Protein AF-A0A6V7V9B7-F1 (afdb_monomer)

Sequence (50 aa):
MTDDPQKRRPDITRAKEFLGWEPKVQMIEGLHKTIEYFKGELEQEKLLNN

pLDDT: mean 93.65, std 9.61, range [56.19, 98.69]

Mean predicted aligned error: 5.15 Å

Structure (mmCIF, N/CA/C/O backbone):
data_AF-A0A6V7V9B7-F1
#
_entry.id   AF-A0A6V7V9B7-F1
#
loop_
_atom_site.group_PDB
_atom_site.id
_atom_site.type_symbol
_atom_site.label_atom_id
_atom_site.label_alt_id
_atom_site.label_comp_id
_atom_site.label_asym_id
_atom_site.label_entity_id
_atom_site.label_seq_id
_atom_site.pdbx_PDB_ins_code
_atom_site.Cartn_x
_atom_site.Cartn_y
_atom_site.Cartn_z
_atom_site.occupancy
_atom_site.B_iso_or_equiv
_atom_site.auth_seq_id
_atom_site.auth_comp_id
_atom_site.auth_asym_id
_atom_site.auth_atom_id
_atom_site.pdbx_PDB_model_num
ATOM 1 N 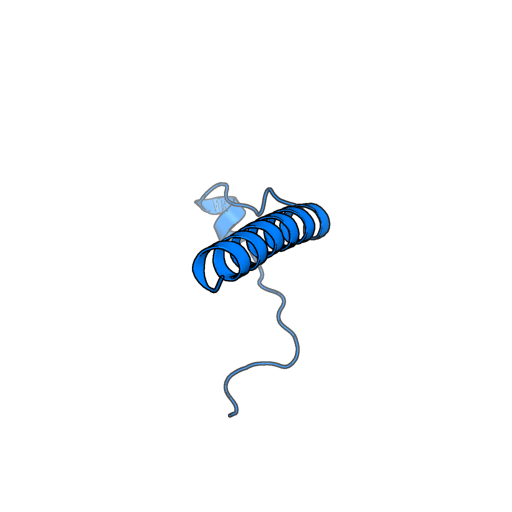N . MET A 1 1 ? 13.856 -18.194 14.098 1.00 56.19 1 MET A N 1
ATOM 2 C CA . MET A 1 1 ? 13.217 -16.927 13.670 1.00 56.19 1 MET A CA 1
ATOM 3 C C . MET A 1 1 ? 14.160 -16.164 12.734 1.00 56.19 1 MET A C 1
ATOM 5 O O . MET A 1 1 ? 14.365 -14.972 12.913 1.00 56.19 1 MET A O 1
ATOM 9 N N . THR A 1 2 ? 14.765 -16.849 11.758 1.00 66.62 2 THR A N 1
ATOM 10 C CA . THR A 1 2 ? 15.937 -16.338 11.013 1.00 66.62 2 THR A CA 1
ATOM 11 C C . THR A 1 2 ? 15.649 -16.152 9.519 1.00 66.62 2 THR A C 1
ATOM 13 O O . THR A 1 2 ? 16.562 -15.863 8.759 1.00 66.62 2 THR A O 1
ATOM 16 N N . ASP A 1 3 ? 14.394 -16.305 9.089 1.00 74.69 3 ASP A N 1
ATOM 17 C CA . ASP A 1 3 ? 14.063 -16.342 7.657 1.00 74.69 3 ASP A CA 1
ATOM 18 C C . ASP A 1 3 ? 13.778 -14.967 7.049 1.00 74.69 3 ASP A C 1
ATOM 20 O O . ASP A 1 3 ? 13.877 -14.797 5.835 1.00 74.69 3 ASP A O 1
ATOM 24 N N . ASP A 1 4 ? 13.480 -13.959 7.872 1.00 83.31 4 ASP A N 1
ATOM 25 C CA . ASP A 1 4 ? 13.065 -12.658 7.365 1.00 83.31 4 ASP A CA 1
ATOM 26 C C . ASP A 1 4 ? 14.189 -11.616 7.427 1.00 83.31 4 ASP A C 1
ATOM 28 O O . ASP A 1 4 ? 14.645 -11.242 8.514 1.00 83.31 4 ASP A O 1
ATOM 32 N N . PRO A 1 5 ? 14.631 -11.086 6.271 1.00 87.62 5 PRO A N 1
ATOM 33 C CA . PRO A 1 5 ? 15.650 -10.054 6.249 1.00 87.62 5 PRO A CA 1
ATOM 34 C C . PRO A 1 5 ? 15.093 -8.751 6.827 1.00 87.62 5 PRO A C 1
ATOM 36 O O . PRO A 1 5 ? 13.958 -8.357 6.549 1.00 87.62 5 PRO A O 1
ATOM 39 N N . GLN A 1 6 ? 15.939 -8.027 7.564 1.00 88.94 6 GLN A N 1
ATOM 40 C CA . GLN A 1 6 ? 15.597 -6.730 8.167 1.00 88.94 6 GLN A CA 1
ATOM 41 C C . GLN A 1 6 ? 15.168 -5.671 7.137 1.00 88.94 6 GLN A C 1
ATOM 43 O O . GLN A 1 6 ? 14.502 -4.698 7.484 1.00 88.94 6 GLN A O 1
ATOM 48 N N . LYS A 1 7 ? 15.567 -5.828 5.870 1.00 92.12 7 LYS A N 1
ATOM 49 C CA . LYS A 1 7 ? 15.188 -4.949 4.762 1.00 92.12 7 LYS A CA 1
ATOM 50 C C . LYS A 1 7 ? 14.806 -5.789 3.555 1.00 92.12 7 LYS A C 1
ATOM 52 O O . LYS A 1 7 ? 15.522 -6.720 3.194 1.00 92.12 7 LYS A O 1
ATOM 57 N N . ARG A 1 8 ? 13.709 -5.414 2.898 1.00 92.12 8 ARG A N 1
ATOM 58 C CA . ARG A 1 8 ? 13.253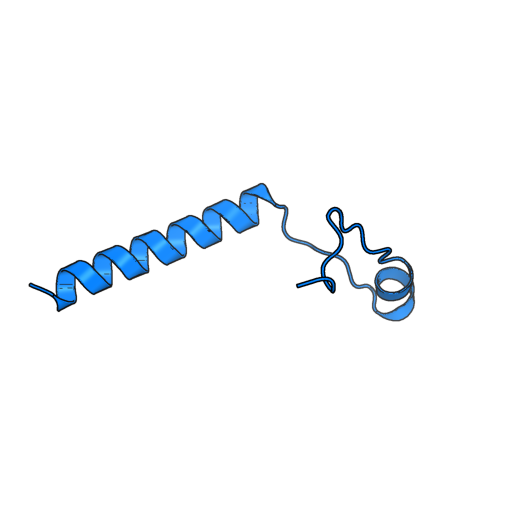 -6.022 1.644 1.00 92.12 8 ARG A CA 1
ATOM 59 C C . ARG A 1 8 ? 13.137 -4.958 0.570 1.00 92.12 8 ARG A C 1
ATOM 61 O O . ARG A 1 8 ? 12.552 -3.903 0.796 1.00 92.12 8 ARG A O 1
ATOM 68 N N . ARG A 1 9 ? 13.689 -5.259 -0.601 1.00 92.62 9 ARG A N 1
ATOM 69 C CA . ARG A 1 9 ? 13.563 -4.439 -1.805 1.00 92.62 9 ARG A CA 1
ATOM 70 C C . ARG A 1 9 ? 13.533 -5.371 -3.018 1.00 92.62 9 ARG A C 1
ATOM 72 O O . ARG A 1 9 ? 14.600 -5.699 -3.530 1.00 92.62 9 ARG A O 1
ATOM 79 N N . PRO A 1 10 ? 12.353 -5.862 -3.427 1.00 94.56 10 PRO A N 1
ATOM 80 C CA . PRO A 1 10 ? 12.261 -6.746 -4.579 1.00 94.56 10 PRO A CA 1
ATOM 81 C C . PRO A 1 10 ? 12.643 -5.990 -5.855 1.00 94.56 10 PRO A C 1
ATOM 83 O O . PRO A 1 10 ? 12.193 -4.864 -6.074 1.00 94.56 10 PRO A O 1
ATOM 86 N N . ASP A 1 11 ? 13.456 -6.620 -6.698 1.00 97.06 11 ASP A N 1
ATOM 87 C CA . ASP A 1 11 ? 13.594 -6.219 -8.094 1.00 97.06 11 ASP A CA 1
ATOM 88 C C . ASP A 1 11 ? 12.399 -6.776 -8.879 1.00 97.06 11 ASP A C 1
ATOM 90 O O . ASP A 1 11 ? 12.152 -7.983 -8.890 1.00 97.06 11 ASP A O 1
ATOM 94 N N . ILE A 1 12 ? 11.637 -5.882 -9.506 1.00 97.62 12 ILE A N 1
ATOM 95 C CA . ILE A 1 12 ? 10.409 -6.210 -10.237 1.00 97.62 12 ILE A CA 1
ATOM 96 C C . ILE A 1 12 ? 10.585 -6.142 -11.759 1.00 97.62 12 ILE A C 1
ATOM 98 O O . ILE A 1 12 ? 9.595 -6.223 -12.484 1.00 97.62 12 ILE A O 1
ATOM 102 N N . THR A 1 13 ? 11.820 -6.014 -12.256 1.00 98.31 1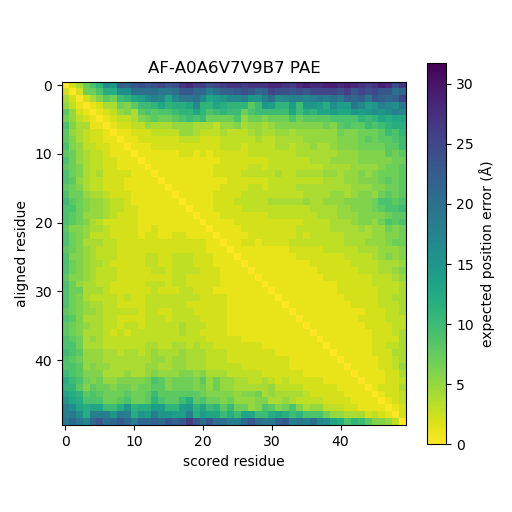3 THR A N 1
ATOM 103 C CA . THR A 1 13 ? 12.129 -5.855 -13.689 1.00 98.31 13 THR A CA 1
ATOM 104 C C . THR A 1 13 ? 11.488 -6.954 -14.539 1.00 98.31 13 THR A C 1
ATOM 106 O O . THR A 1 13 ? 10.755 -6.658 -15.478 1.00 98.31 13 THR A O 1
ATOM 109 N N . ARG A 1 14 ? 11.623 -8.227 -14.141 1.00 98.31 14 ARG A N 1
ATOM 110 C CA . ARG A 1 14 ? 11.020 -9.355 -14.879 1.00 98.31 14 ARG A CA 1
ATOM 111 C C . ARG A 1 14 ? 9.492 -9.281 -14.947 1.00 98.31 14 ARG A C 1
ATOM 113 O O . ARG A 1 14 ? 8.905 -9.597 -15.975 1.00 98.31 14 ARG A O 1
ATOM 120 N N . ALA A 1 15 ? 8.831 -8.880 -13.864 1.00 98.31 15 ALA A N 1
ATOM 121 C CA . ALA A 1 15 ? 7.374 -8.774 -13.858 1.00 98.31 15 ALA A CA 1
ATOM 122 C C . ALA A 1 15 ? 6.896 -7.634 -14.773 1.00 98.31 15 ALA A C 1
ATOM 124 O O . ALA A 1 15 ? 5.903 -7.791 -15.483 1.00 98.31 15 ALA A O 1
ATOM 125 N N . LYS A 1 16 ? 7.645 -6.528 -14.834 1.00 98.25 16 LYS A N 1
ATOM 126 C CA . LYS A 1 16 ? 7.376 -5.442 -15.783 1.00 98.25 16 LYS A CA 1
ATOM 127 C C . LYS A 1 16 ? 7.546 -5.896 -17.230 1.00 98.25 16 LYS A C 1
ATOM 129 O O . LYS A 1 16 ? 6.642 -5.698 -18.030 1.00 98.25 16 LYS A O 1
ATOM 134 N N . GLU A 1 17 ? 8.668 -6.532 -17.554 1.00 98.62 17 GLU A N 1
ATOM 135 C CA . GLU A 1 17 ? 9.014 -6.906 -18.933 1.00 98.62 17 GLU A CA 1
ATOM 136 C C . GLU A 1 17 ? 8.125 -8.015 -19.496 1.00 98.62 17 GLU A C 1
ATOM 138 O O . GLU A 1 17 ? 7.639 -7.911 -20.619 1.00 98.62 17 GLU A O 1
ATOM 143 N N . PHE A 1 18 ? 7.902 -9.079 -18.722 1.00 98.56 18 PHE A N 1
ATOM 144 C CA . PHE A 1 18 ? 7.228 -10.277 -19.225 1.00 98.56 18 PHE A CA 1
ATOM 145 C C . PHE A 1 18 ? 5.725 -10.287 -18.952 1.00 98.56 18 PHE A C 1
ATOM 147 O O . PHE A 1 18 ? 4.990 -10.967 -19.662 1.00 98.56 18 PHE A O 1
ATOM 154 N N . LEU A 1 19 ? 5.264 -9.562 -17.926 1.00 98.25 19 LEU A N 1
ATOM 155 C CA . LEU A 1 19 ? 3.855 -9.557 -17.518 1.00 98.25 19 LEU A CA 1
ATOM 156 C C . LEU A 1 19 ? 3.191 -8.185 -17.678 1.00 98.25 19 LEU A C 1
ATOM 158 O O . LEU A 1 19 ? 1.989 -8.074 -17.445 1.00 98.25 19 LEU A O 1
ATOM 162 N N . GLY A 1 20 ? 3.946 -7.132 -18.014 1.00 98.06 20 GLY A N 1
ATOM 163 C CA . GLY A 1 20 ? 3.431 -5.761 -17.979 1.00 98.06 20 GLY A CA 1
ATOM 164 C C . GLY A 1 20 ? 2.954 -5.350 -16.583 1.00 98.06 20 GLY A C 1
ATOM 165 O O . GLY A 1 20 ? 2.069 -4.504 -16.452 1.00 98.06 20 GLY A O 1
ATOM 166 N N . TRP A 1 21 ? 3.471 -5.997 -15.534 1.00 98.19 21 TRP A N 1
ATOM 167 C CA . TRP A 1 21 ? 2.982 -5.826 -14.174 1.00 98.19 21 TRP A CA 1
ATOM 168 C C . TRP A 1 21 ? 3.831 -4.834 -13.387 1.00 98.19 21 TRP A C 1
ATOM 170 O O . TRP A 1 21 ? 5.058 -4.924 -13.345 1.00 98.19 21 TRP A O 1
ATOM 180 N N . GLU A 1 22 ? 3.151 -3.937 -12.679 1.00 97.94 22 GLU A N 1
ATOM 181 C CA . GLU A 1 22 ? 3.732 -3.063 -11.668 1.00 97.94 22 GLU A CA 1
ATOM 182 C C . GLU A 1 22 ? 2.670 -2.649 -10.634 1.00 97.94 22 GLU A C 1
ATOM 184 O O . GLU A 1 22 ? 1.470 -2.671 -10.942 1.00 97.94 22 GLU A O 1
ATOM 189 N N . PRO A 1 23 ? 3.066 -2.281 -9.399 1.00 97.44 23 PRO A N 1
ATOM 190 C CA . PRO A 1 23 ? 2.133 -1.743 -8.418 1.00 97.44 23 PRO A CA 1
ATOM 191 C C . PRO A 1 23 ? 1.519 -0.433 -8.925 1.00 97.44 23 PRO A C 1
ATOM 193 O O . PRO A 1 23 ? 2.231 0.512 -9.254 1.00 97.44 23 PRO A O 1
ATOM 196 N N . LYS A 1 24 ? 0.185 -0.379 -8.953 1.00 97.38 24 LYS A N 1
ATOM 197 C CA . LYS A 1 24 ? -0.582 0.794 -9.414 1.00 97.38 24 LYS A CA 1
ATOM 198 C C . LYS A 1 24 ? -1.058 1.698 -8.278 1.00 97.38 24 LYS A C 1
ATOM 200 O O . LYS A 1 24 ? -1.435 2.836 -8.522 1.00 97.38 24 LYS A O 1
ATOM 205 N N . VAL A 1 25 ? -1.068 1.179 -7.052 1.00 97.25 25 VAL A N 1
ATOM 206 C CA . VAL A 1 25 ? -1.576 1.868 -5.862 1.00 97.25 25 VAL A CA 1
ATOM 207 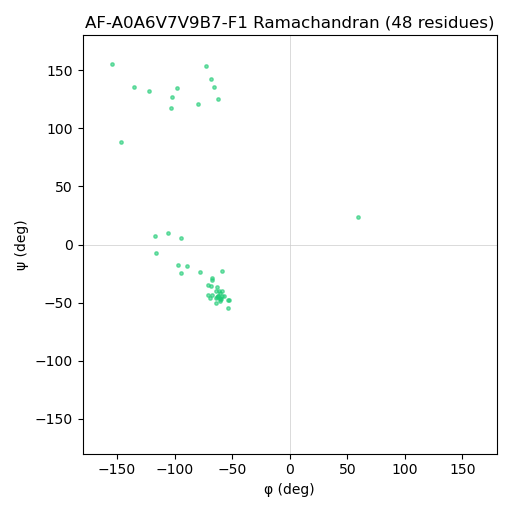C C . VAL A 1 25 ? -0.395 2.391 -5.060 1.00 97.25 25 VAL A C 1
ATOM 209 O O . VAL A 1 25 ? 0.518 1.634 -4.721 1.00 97.25 25 VAL A O 1
ATOM 212 N N . GLN A 1 26 ? -0.409 3.686 -4.750 1.00 98.06 26 GLN A N 1
ATOM 213 C CA . GLN A 1 26 ? 0.616 4.285 -3.899 1.00 98.06 26 GLN A CA 1
ATOM 214 C C . GLN A 1 26 ? 0.435 3.851 -2.443 1.00 98.06 26 GLN A C 1
ATOM 216 O O . GLN A 1 26 ? -0.678 3.593 -1.989 1.00 98.06 26 GLN A O 1
ATOM 221 N N . MET A 1 27 ? 1.526 3.841 -1.674 1.00 97.38 27 MET A N 1
ATOM 222 C CA . MET A 1 27 ? 1.502 3.416 -0.270 1.00 97.38 27 MET A CA 1
ATOM 223 C C . MET A 1 27 ? 0.457 4.177 0.560 1.00 97.38 27 MET A C 1
ATOM 225 O O . MET A 1 27 ? -0.327 3.556 1.269 1.00 97.38 27 MET A O 1
ATOM 229 N N . ILE A 1 28 ? 0.416 5.508 0.448 1.00 98.44 28 ILE A N 1
ATOM 230 C CA . ILE A 1 28 ? -0.518 6.348 1.214 1.00 98.44 28 ILE A CA 1
ATOM 231 C C . ILE A 1 28 ? -1.976 6.048 0.849 1.00 98.44 28 ILE A C 1
ATOM 233 O O . ILE A 1 28 ? -2.825 5.954 1.730 1.00 98.44 28 ILE A O 1
ATOM 237 N N . GLU A 1 29 ? -2.265 5.837 -0.434 1.00 98.50 29 GLU A N 1
ATOM 238 C CA . GLU A 1 29 ? -3.606 5.469 -0.892 1.00 98.50 29 GLU A CA 1
ATOM 239 C C . GLU A 1 29 ? -4.031 4.104 -0.330 1.00 98.50 29 GLU A C 1
ATOM 241 O O . GLU A 1 29 ? -5.134 3.961 0.200 1.00 98.50 29 GLU A O 1
ATOM 246 N N . GLY A 1 30 ? -3.137 3.112 -0.393 1.00 98.38 30 GLY A N 1
ATOM 247 C CA . GLY A 1 30 ? -3.376 1.783 0.169 1.00 98.38 30 G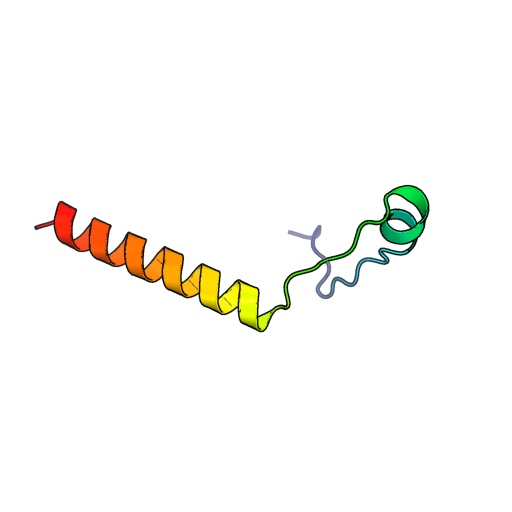LY A CA 1
ATOM 248 C C . GLY A 1 30 ? -3.610 1.818 1.682 1.00 98.38 30 GLY A C 1
ATOM 249 O O . GLY A 1 30 ? -4.531 1.167 2.178 1.00 98.38 30 GLY A O 1
ATOM 250 N N . LEU A 1 31 ? -2.830 2.618 2.416 1.00 98.69 31 LEU A N 1
ATOM 251 C CA . LEU A 1 31 ? -2.997 2.798 3.859 1.00 98.69 31 LEU A CA 1
ATOM 252 C C . LEU A 1 31 ? -4.351 3.421 4.211 1.00 98.69 31 LEU A C 1
ATOM 254 O O . LEU A 1 31 ? -5.024 2.909 5.101 1.00 98.69 31 LEU A O 1
ATOM 258 N N . HIS A 1 32 ? -4.791 4.466 3.505 1.00 98.69 32 HIS A N 1
ATOM 259 C CA . HIS A 1 32 ? -6.102 5.071 3.759 1.00 98.69 32 HIS A CA 1
ATOM 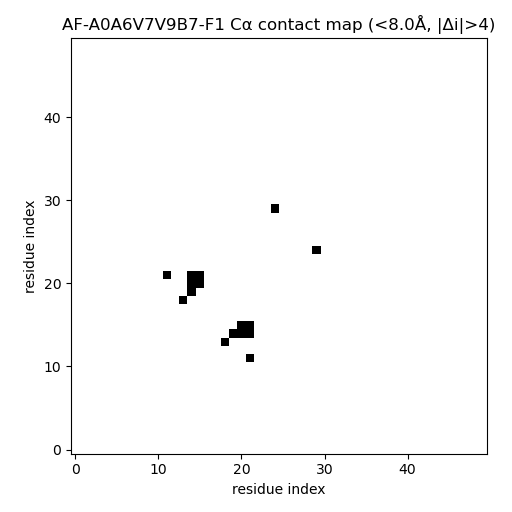260 C C . HIS A 1 32 ? -7.250 4.077 3.557 1.00 98.69 32 HIS A C 1
ATOM 262 O O . HIS A 1 32 ? -8.084 3.941 4.450 1.00 98.69 32 HIS A O 1
ATOM 268 N N . LYS A 1 33 ? -7.244 3.328 2.446 1.00 98.50 33 LYS A N 1
ATOM 269 C CA . LYS A 1 33 ? -8.247 2.283 2.167 1.00 98.50 33 LYS A CA 1
ATOM 270 C C . LYS A 1 33 ? -8.270 1.203 3.249 1.00 98.50 33 LYS A C 1
ATOM 272 O O . LYS A 1 33 ? -9.331 0.751 3.664 1.00 98.50 33 LYS A O 1
ATOM 277 N N . THR A 1 34 ? -7.091 0.817 3.733 1.00 98.56 34 THR A N 1
ATOM 278 C CA . THR A 1 34 ? -6.951 -0.190 4.793 1.00 98.56 34 THR A CA 1
ATOM 279 C C . THR A 1 34 ? -7.511 0.325 6.122 1.00 98.56 34 THR A C 1
ATOM 281 O O . THR A 1 34 ? -8.239 -0.389 6.805 1.00 98.56 34 THR A O 1
ATOM 284 N N . ILE A 1 35 ? -7.214 1.578 6.481 1.00 98.62 35 ILE A N 1
ATOM 285 C CA . ILE A 1 35 ? -7.742 2.221 7.693 1.00 98.62 35 ILE A CA 1
ATOM 286 C C . ILE A 1 35 ? -9.265 2.337 7.627 1.00 98.62 35 ILE A C 1
ATOM 288 O O . ILE A 1 35 ? -9.935 2.066 8.618 1.00 98.62 35 ILE A O 1
ATOM 292 N N . GLU A 1 36 ? -9.810 2.752 6.486 1.00 98.69 36 GLU A N 1
ATOM 293 C CA . GLU A 1 36 ? -11.254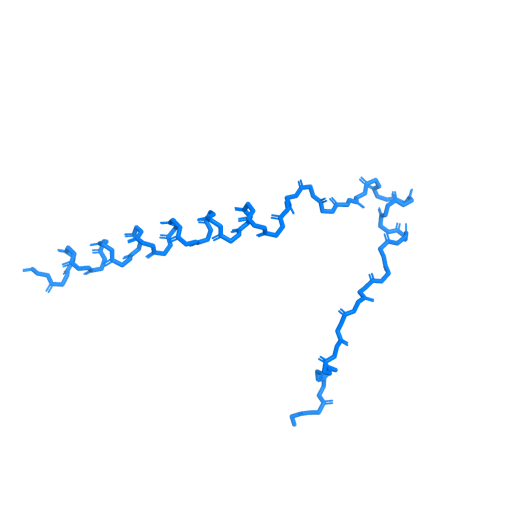 2.870 6.279 1.00 98.69 36 GLU A CA 1
ATOM 294 C C . GLU A 1 36 ? -11.963 1.525 6.457 1.00 98.69 36 GLU A C 1
ATOM 296 O O . GLU A 1 36 ? -12.925 1.451 7.219 1.00 98.69 36 GLU A O 1
ATOM 301 N N . TYR A 1 37 ? -11.431 0.459 5.850 1.00 98.62 37 TYR A N 1
ATOM 302 C CA . TYR A 1 37 ? -11.945 -0.897 6.040 1.00 98.62 37 TYR A CA 1
ATOM 303 C C . TYR A 1 37 ? -12.010 -1.270 7.528 1.00 98.62 37 TYR A C 1
ATOM 305 O O . TYR A 1 37 ? -13.081 -1.588 8.039 1.00 98.62 37 TYR A O 1
ATOM 313 N N . PHE A 1 38 ? -10.895 -1.154 8.258 1.00 98.56 38 PHE A N 1
ATOM 314 C CA . PHE A 1 38 ? -10.864 -1.547 9.671 1.00 98.56 38 PHE A CA 1
ATOM 315 C C . PHE A 1 38 ? -11.709 -0.652 10.579 1.00 98.56 38 PHE A C 1
ATOM 317 O O . PHE A 1 38 ? -12.215 -1.131 11.590 1.00 98.56 38 PHE A O 1
ATOM 324 N N . LYS A 1 39 ? -11.897 0.628 10.240 1.00 98.31 39 LYS A N 1
ATOM 325 C CA . LYS A 1 39 ? -12.863 1.479 10.948 1.00 98.31 39 LYS A CA 1
ATOM 326 C C . LYS A 1 39 ? -14.275 0.908 10.835 1.00 98.31 39 LYS A C 1
ATOM 328 O O . LYS A 1 39 ? -14.941 0.792 11.858 1.00 98.31 39 LYS A O 1
ATOM 333 N N . GLY A 1 40 ? -14.684 0.505 9.630 1.00 98.12 40 GLY A N 1
ATOM 334 C CA . GLY A 1 40 ? -15.976 -0.138 9.396 1.00 98.12 40 GLY A CA 1
ATOM 335 C C . GLY A 1 40 ? -16.128 -1.443 10.178 1.00 98.12 40 GLY A C 1
ATOM 336 O O . GLY A 1 40 ? -17.109 -1.605 10.896 1.00 98.12 40 GLY A O 1
ATOM 337 N N . GLU A 1 41 ? -15.133 -2.331 10.119 1.00 98.25 41 GLU A N 1
ATOM 338 C CA . GLU A 1 41 ? -15.165 -3.610 10.849 1.00 98.25 41 GLU A CA 1
ATOM 339 C C . GLU A 1 41 ? -15.309 -3.407 12.365 1.00 98.25 41 GLU A C 1
ATOM 341 O O . GLU A 1 41 ? -16.133 -4.056 13.005 1.00 98.25 41 GLU A O 1
ATOM 346 N N . LEU A 1 42 ? -14.562 -2.456 12.941 1.00 97.88 42 LEU A N 1
ATOM 347 C CA . LEU A 1 42 ? -14.635 -2.135 14.370 1.00 97.88 42 LEU A CA 1
ATOM 348 C C . LEU A 1 42 ? -15.974 -1.501 14.769 1.00 97.88 42 LEU A C 1
ATOM 350 O O . LEU A 1 42 ? -16.411 -1.642 15.910 1.00 97.88 42 LEU A O 1
ATOM 354 N N . GLU A 1 43 ? -16.624 -0.763 13.870 1.00 97.25 43 GLU A N 1
ATOM 355 C CA . GLU A 1 43 ? -17.975 -0.245 14.097 1.00 97.25 43 GLU A CA 1
ATOM 356 C C . GLU A 1 43 ? -19.015 -1.368 14.056 1.00 97.25 43 GLU A C 1
ATOM 358 O O . GLU A 1 43 ? -19.865 -1.430 14.943 1.00 97.25 43 GLU A O 1
ATOM 363 N N . GLN A 1 44 ? -18.915 -2.292 13.095 1.00 96.06 44 GLN A N 1
ATOM 364 C CA . GLN A 1 44 ? -19.797 -3.460 13.023 1.00 96.06 44 GLN A CA 1
ATOM 365 C C . GLN A 1 44 ? -19.647 -4.363 14.248 1.00 96.06 44 GLN A C 1
ATOM 367 O O . GLN A 1 44 ? -20.645 -4.762 14.842 1.00 96.06 44 GLN A O 1
ATOM 372 N N . GLU A 1 45 ? -18.415 -4.626 14.684 1.00 95.94 45 GLU A N 1
ATOM 373 C CA . GLU A 1 45 ? -18.148 -5.391 15.903 1.00 95.94 45 GLU A CA 1
ATOM 374 C C . GLU A 1 45 ? -18.811 -4.745 17.131 1.00 95.94 45 GLU A C 1
ATOM 376 O O . GLU A 1 45 ? -19.462 -5.429 17.920 1.00 95.94 45 GLU A O 1
ATOM 381 N N . LYS A 1 46 ? -18.720 -3.416 17.277 1.00 94.69 46 LYS A N 1
ATOM 382 C CA . LYS A 1 46 ? -19.401 -2.693 18.365 1.00 94.69 46 LYS A CA 1
ATOM 383 C C . LYS A 1 46 ? -20.920 -2.807 18.289 1.00 94.69 46 LYS A C 1
ATOM 385 O O . LYS A 1 46 ? -21.561 -2.851 19.331 1.00 94.69 46 LYS A O 1
ATOM 390 N N . LEU A 1 47 ? -21.501 -2.813 17.091 1.00 92.44 47 LEU A N 1
ATOM 391 C CA . LEU A 1 47 ? -22.948 -2.954 16.912 1.00 92.44 47 LEU A CA 1
ATOM 392 C C . LEU A 1 47 ? -23.436 -4.370 17.241 1.00 92.44 47 LEU A C 1
ATOM 394 O O . LEU A 1 47 ? -24.531 -4.509 17.768 1.00 92.44 47 LEU A O 1
ATOM 398 N N . LEU A 1 48 ? -22.633 -5.398 16.954 1.00 90.25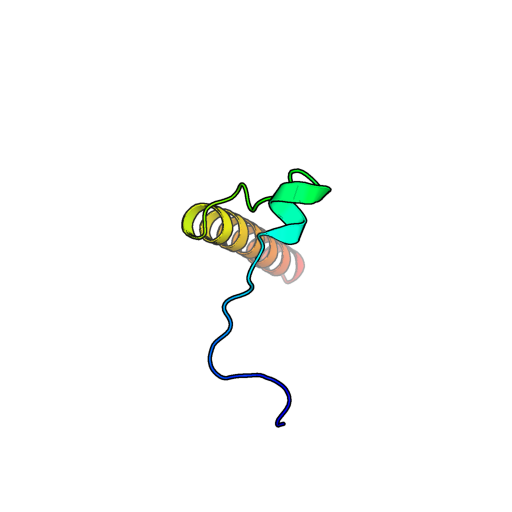 48 LEU A N 1
ATOM 399 C CA . LEU A 1 48 ? -22.961 -6.802 17.231 1.00 90.25 48 LEU A CA 1
ATOM 400 C C . LEU A 1 48 ? -22.763 -7.200 18.703 1.00 90.25 48 LEU A C 1
ATOM 402 O O . LEU A 1 48 ? -23.371 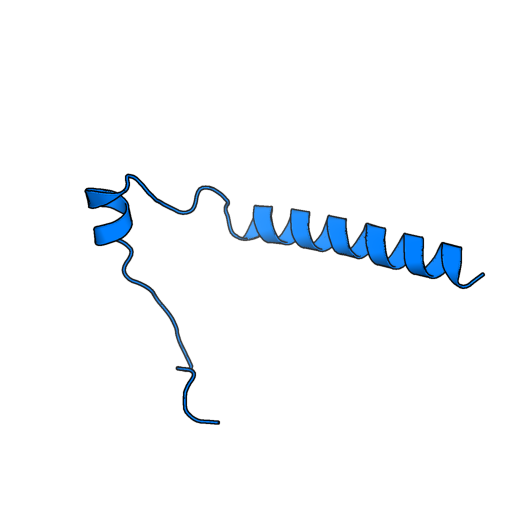-8.165 19.158 1.00 90.25 48 LEU A O 1
ATOM 406 N N . ASN A 1 49 ? -21.909 -6.476 19.430 1.00 85.94 49 ASN A N 1
ATOM 407 C CA . ASN A 1 49 ? -21.586 -6.736 20.837 1.00 85.94 49 ASN A CA 1
ATOM 408 C C . ASN A 1 49 ? -22.432 -5.917 21.838 1.00 85.94 49 ASN A C 1
ATOM 410 O O . ASN A 1 49 ? -22.156 -5.969 23.038 1.00 85.94 49 ASN A O 1
ATOM 414 N N . ASN A 1 50 ? -23.427 -5.162 21.358 1.00 59.12 50 ASN A N 1
ATOM 415 C CA . ASN A 1 50 ? -24.419 -4.431 22.161 1.00 59.12 50 ASN A CA 1
ATOM 416 C C . ASN A 1 50 ? -25.803 -5.076 22.033 1.00 59.12 50 ASN A C 1
ATOM 418 O O . ASN A 1 50 ? -26.598 -4.916 22.986 1.00 59.12 50 ASN A O 1
#

InterPro domains:
  IPR036291 NAD(P)-binding domain superfamily [SSF51735] (3-43)
  IPR044516 UDP-glucuronic acid decarboxylase-like [PTHR43078] (2-44)

Secondary structure (DSSP, 8-state):
--SS-S------HHHHHHH-----S-HHHHHHHHHHHHHHHHHHHHHHT-

Organism: Meloidogyne enterolobii (NCBI:txid390850)

Solvent-accessible surface area (backbone atoms only — not comparable to full-atom values): 3332 Å² total; per-residue (Å²): 142,83,86,74,69,99,70,85,79,85,85,54,63,67,43,36,75,77,66,71,44,75,89,86,71,53,70,68,61,53,50,52,55,51,53,52,51,52,51,52,51,56,50,51,52,55,63,73,75,108

Foldseek 3Di:
DPPDDPDDDDDCVCCCPPVVDDDPADPVRVVVVVVVVVVVVVVVVVVVVD

Radius of gyration: 17.91 Å; Cα contacts (8 Å, |Δi|>4): 8; chains: 1; bounding box: 40×23×41 Å